Protein AF-A0AAW0A0K2-F1 (afdb_monomer_lite)

Radius of gyration: 21.72 Å; chains: 1; bounding box: 50×68×50 Å

Structure (mmCIF, N/CA/C/O backbone):
data_AF-A0AAW0A0K2-F1
#
_entry.id   AF-A0AAW0A0K2-F1
#
loop_
_atom_site.group_PDB
_atom_site.id
_atom_site.type_symbol
_atom_site.label_atom_id
_atom_site.label_alt_id
_atom_site.label_comp_id
_atom_site.label_asym_id
_atom_site.label_entity_id
_atom_site.label_seq_id
_atom_site.pdbx_PDB_ins_code
_atom_site.Cartn_x
_atom_site.Cartn_y
_atom_site.Cartn_z
_atom_site.occupancy
_atom_site.B_iso_or_equiv
_atom_site.auth_seq_id
_atom_site.auth_comp_id
_atom_site.auth_asym_id
_atom_site.auth_atom_id
_atom_site.pdbx_PDB_model_num
ATOM 1 N N . MET A 1 1 ? 9.843 44.044 2.367 1.00 42.34 1 MET A N 1
ATOM 2 C CA . MET A 1 1 ? 9.721 42.709 1.747 1.00 42.34 1 MET A CA 1
ATOM 3 C C . MET A 1 1 ? 11.093 42.068 1.804 1.00 42.34 1 MET A C 1
ATOM 5 O O . MET A 1 1 ? 11.980 42.534 1.106 1.00 42.34 1 MET A O 1
ATOM 9 N N . SER A 1 2 ? 11.297 41.116 2.714 1.00 39.16 2 SER A N 1
ATOM 10 C CA . SER A 1 2 ? 12.569 40.395 2.827 1.00 39.16 2 SER A CA 1
ATOM 11 C C . SER A 1 2 ? 12.488 39.172 1.917 1.00 39.16 2 SER A C 1
ATOM 13 O O . SER A 1 2 ? 11.608 38.336 2.112 1.00 39.16 2 SER A O 1
ATOM 15 N N . SER A 1 3 ? 13.326 39.104 0.884 1.00 45.75 3 SER A N 1
ATOM 16 C CA . SER A 1 3 ? 13.424 37.936 0.009 1.00 45.75 3 SER A CA 1
ATOM 17 C C . SER A 1 3 ? 14.220 36.846 0.721 1.00 45.75 3 SER A C 1
ATOM 19 O O . SER A 1 3 ? 15.379 37.058 1.074 1.00 45.75 3 SER A O 1
ATOM 21 N N . VAL A 1 4 ? 13.602 35.687 0.936 1.00 39.12 4 VAL A N 1
ATOM 22 C CA . VAL A 1 4 ? 14.298 34.490 1.412 1.00 39.12 4 VAL A CA 1
ATOM 23 C C . VAL A 1 4 ? 15.002 33.862 0.214 1.00 39.12 4 VAL A C 1
ATOM 25 O O . VAL A 1 4 ? 14.355 33.362 -0.703 1.00 39.12 4 VAL A O 1
ATOM 28 N N . THR A 1 5 ? 16.330 33.918 0.207 1.00 46.56 5 THR A N 1
ATOM 29 C CA . THR A 1 5 ? 17.162 33.175 -0.741 1.00 46.56 5 THR A CA 1
ATOM 30 C C . THR A 1 5 ? 17.209 31.723 -0.275 1.00 46.56 5 THR A C 1
ATOM 32 O O . THR A 1 5 ? 17.751 31.437 0.790 1.00 46.56 5 THR A O 1
ATOM 35 N N . ALA A 1 6 ? 16.608 30.807 -1.036 1.00 44.47 6 ALA A N 1
ATOM 36 C CA . ALA A 1 6 ? 16.756 29.380 -0.782 1.00 44.47 6 ALA A CA 1
ATOM 37 C C . ALA A 1 6 ? 18.208 28.984 -1.084 1.00 44.47 6 ALA A C 1
ATOM 39 O O . ALA A 1 6 ? 18.641 29.037 -2.235 1.00 44.47 6 ALA A O 1
ATOM 40 N N . ASN A 1 7 ? 18.970 28.618 -0.053 1.00 47.72 7 ASN A N 1
ATOM 41 C CA . ASN A 1 7 ? 20.265 27.983 -0.253 1.00 47.72 7 ASN A CA 1
ATOM 42 C C . ASN A 1 7 ? 20.013 26.632 -0.926 1.00 47.72 7 ASN A C 1
ATOM 44 O O . ASN A 1 7 ? 19.305 25.787 -0.379 1.00 47.72 7 ASN A O 1
ATOM 48 N N . SER A 1 8 ? 20.572 26.434 -2.119 1.00 52.44 8 SER A N 1
ATOM 49 C CA . SER A 1 8 ? 20.596 25.135 -2.784 1.00 52.44 8 SER A CA 1
ATOM 50 C C . SER A 1 8 ? 21.597 24.230 -2.065 1.00 52.44 8 SER A C 1
ATOM 52 O O . SER A 1 8 ? 22.687 23.956 -2.568 1.00 52.44 8 SER A O 1
ATOM 54 N N . GLU A 1 9 ? 21.265 23.802 -0.853 1.00 54.06 9 GLU A N 1
ATOM 55 C CA . GLU A 1 9 ? 21.936 22.658 -0.260 1.00 54.06 9 GLU A CA 1
ATOM 56 C C . GLU A 1 9 ? 21.484 21.437 -1.059 1.00 54.06 9 GLU A C 1
ATOM 58 O O . GLU A 1 9 ? 20.374 20.931 -0.904 1.00 54.06 9 GLU A O 1
ATOM 63 N N . THR A 1 10 ? 22.330 20.993 -1.987 1.00 55.09 10 THR A N 1
ATOM 64 C CA . THR A 1 10 ? 22.274 19.626 -2.498 1.00 55.09 10 THR A CA 1
ATOM 65 C C . THR A 1 10 ? 22.355 18.719 -1.283 1.00 55.09 10 THR A C 1
ATOM 67 O O . THR A 1 10 ? 23.432 18.578 -0.704 1.00 55.09 10 THR A O 1
ATOM 70 N N . ALA A 1 11 ? 21.215 18.184 -0.846 1.00 57.25 11 ALA A N 1
ATOM 71 C CA . ALA A 1 11 ? 21.157 17.258 0.269 1.00 57.25 11 ALA A CA 1
ATOM 72 C C . ALA A 1 11 ? 22.162 16.134 -0.012 1.00 57.25 11 ALA A C 1
ATOM 74 O O . ALA A 1 11 ? 22.008 15.385 -0.977 1.00 57.25 11 ALA A O 1
ATOM 75 N N . ASN A 1 12 ? 23.237 16.079 0.777 1.00 64.25 12 ASN A N 1
ATOM 76 C CA . ASN A 1 12 ? 24.214 15.000 0.713 1.00 64.25 12 ASN A CA 1
ATOM 77 C C . ASN A 1 12 ? 23.532 13.753 1.266 1.00 64.25 12 ASN A C 1
ATOM 79 O O . ASN A 1 12 ? 23.568 13.483 2.466 1.00 64.25 12 ASN A O 1
ATOM 83 N N . LEU A 1 13 ? 22.847 13.050 0.371 1.00 65.88 13 LEU A N 1
ATOM 84 C CA . LEU A 1 13 ? 22.203 11.782 0.645 1.00 65.88 13 LEU A CA 1
ATOM 85 C C . LEU A 1 13 ? 23.250 10.778 1.136 1.00 65.88 13 LEU A C 1
ATOM 87 O O . LEU A 1 13 ? 24.388 10.755 0.651 1.00 65.88 13 LEU A O 1
ATOM 91 N N . THR A 1 14 ? 22.879 9.971 2.128 1.00 72.12 14 THR A N 1
ATOM 92 C CA . THR A 1 14 ? 23.781 8.933 2.631 1.00 72.12 14 THR A CA 1
ATOM 93 C C . THR A 1 14 ? 23.969 7.911 1.513 1.00 72.12 14 THR A C 1
ATOM 95 O O . THR A 1 14 ? 22.977 7.364 1.026 1.00 72.12 14 THR A O 1
ATOM 98 N N . PRO A 1 15 ? 25.210 7.636 1.075 1.00 77.56 15 PRO A N 1
ATOM 99 C CA . PRO A 1 15 ? 25.430 6.693 -0.007 1.00 77.56 15 PRO A CA 1
ATOM 100 C C . PRO A 1 15 ? 24.882 5.308 0.380 1.00 77.56 15 PRO A C 1
ATOM 102 O O . PRO A 1 15 ? 25.066 4.880 1.525 1.00 77.56 15 PRO A O 1
ATOM 105 N N . PRO A 1 16 ? 24.213 4.596 -0.546 1.00 79.75 16 PRO A N 1
ATOM 106 C CA . PRO A 1 16 ? 23.685 3.262 -0.288 1.00 79.75 16 PRO A CA 1
ATOM 107 C C . PRO A 1 16 ? 24.783 2.313 0.186 1.00 79.75 16 PRO A C 1
ATOM 109 O O . PRO A 1 16 ? 25.864 2.250 -0.402 1.00 79.75 16 PRO A O 1
ATOM 112 N N . ILE A 1 17 ? 24.475 1.511 1.202 1.00 87.12 17 ILE A N 1
ATOM 113 C CA . ILE A 1 17 ? 25.297 0.362 1.575 1.00 87.12 17 ILE A CA 1
ATOM 114 C C . ILE A 1 17 ? 24.855 -0.815 0.709 1.00 87.12 17 ILE A C 1
ATOM 116 O O . ILE A 1 17 ? 23.719 -1.283 0.810 1.00 87.12 17 ILE A O 1
ATOM 120 N N . THR A 1 18 ? 25.755 -1.312 -0.135 1.00 88.44 18 THR A N 1
ATOM 121 C CA . THR A 1 18 ? 25.521 -2.518 -0.935 1.00 88.44 18 THR A CA 1
ATOM 122 C C . THR A 1 18 ? 25.971 -3.752 -0.163 1.00 88.44 18 THR A C 1
ATOM 124 O O . THR A 1 18 ? 27.159 -3.944 0.090 1.00 88.44 18 THR A O 1
ATOM 127 N N . ILE A 1 19 ? 25.023 -4.619 0.178 1.00 91.62 19 ILE A N 1
ATOM 128 C CA . ILE A 1 19 ? 25.265 -5.904 0.831 1.00 91.62 19 ILE A CA 1
ATOM 129 C C . ILE A 1 19 ? 25.189 -7.004 -0.240 1.00 91.62 19 ILE A C 1
ATOM 131 O O . ILE A 1 19 ? 24.117 -7.226 -0.821 1.00 91.62 19 ILE A O 1
ATOM 135 N N . PRO A 1 20 ? 26.299 -7.702 -0.543 1.00 90.62 20 PRO A N 1
ATOM 136 C CA . PRO A 1 20 ? 26.260 -8.854 -1.432 1.00 90.62 20 PRO A CA 1
ATOM 137 C C . PRO A 1 20 ? 25.501 -10.001 -0.758 1.00 90.62 20 PRO A C 1
ATOM 139 O O . PRO A 1 20 ? 25.719 -10.294 0.417 1.00 90.62 20 PRO A O 1
ATOM 142 N N . THR A 1 21 ? 24.620 -10.672 -1.500 1.00 94.31 21 THR A N 1
ATOM 143 C CA . THR A 1 21 ? 23.942 -11.884 -1.016 1.00 94.31 21 THR A CA 1
ATOM 144 C C . THR A 1 21 ? 24.488 -13.124 -1.721 1.00 94.31 21 THR A C 1
ATOM 146 O O . THR A 1 21 ? 25.061 -13.034 -2.808 1.00 94.31 21 THR A O 1
ATOM 149 N N . SER A 1 22 ? 24.264 -14.296 -1.127 1.00 93.56 22 SER A N 1
ATOM 150 C CA . SER A 1 22 ? 24.540 -15.594 -1.761 1.00 93.56 22 SER A CA 1
ATOM 151 C C . SER A 1 22 ? 23.375 -16.096 -2.623 1.00 93.56 22 SER A C 1
ATOM 153 O O . SER A 1 22 ? 23.420 -17.223 -3.112 1.00 93.56 22 SER A O 1
ATOM 155 N N . ILE A 1 23 ? 22.309 -15.303 -2.787 1.00 91.06 23 ILE A N 1
ATOM 156 C CA . ILE A 1 23 ? 21.119 -15.729 -3.526 1.00 91.06 23 ILE A CA 1
ATOM 157 C C . ILE A 1 23 ? 21.389 -15.564 -5.025 1.00 91.06 23 ILE A C 1
ATOM 159 O O . ILE A 1 23 ? 21.618 -14.436 -5.470 1.00 91.06 23 ILE A O 1
ATOM 163 N N . PRO A 1 24 ? 21.360 -16.643 -5.826 1.00 92.69 24 PRO A N 1
ATOM 164 C CA . PRO A 1 24 ? 21.623 -16.557 -7.256 1.00 92.69 24 PRO A CA 1
ATOM 165 C C . PRO A 1 24 ? 20.528 -15.765 -7.977 1.00 92.69 24 PRO A C 1
ATOM 167 O O . PRO A 1 24 ? 19.332 -15.911 -7.709 1.00 92.69 24 PRO A O 1
ATOM 170 N N . PHE A 1 25 ? 20.936 -14.929 -8.928 1.00 92.44 25 PHE A N 1
ATOM 171 C CA . PHE A 1 25 ? 20.018 -14.154 -9.755 1.00 92.44 25 PHE A CA 1
ATOM 172 C C . PHE A 1 25 ? 19.209 -15.082 -10.668 1.00 92.44 25 PHE A C 1
ATOM 174 O O . PHE A 1 25 ? 19.753 -16.012 -11.262 1.00 92.44 25 PHE A O 1
ATOM 181 N N . THR A 1 26 ? 17.911 -14.822 -10.814 1.00 94.00 26 THR A N 1
ATOM 182 C CA . THR A 1 26 ? 17.056 -15.584 -11.731 1.00 94.00 26 THR A CA 1
ATOM 183 C C . THR A 1 26 ? 17.189 -15.046 -13.153 1.00 94.00 26 THR A C 1
ATOM 185 O O . THR A 1 26 ? 16.870 -13.889 -13.411 1.00 94.00 26 THR A O 1
ATOM 188 N N . LEU A 1 27 ? 17.602 -15.899 -14.084 1.00 90.88 27 LEU A N 1
ATOM 189 C CA . LEU A 1 27 ? 17.630 -15.612 -15.513 1.00 90.88 27 LEU A CA 1
ATOM 190 C C . LEU A 1 27 ? 16.360 -16.152 -16.173 1.00 90.88 27 LEU A C 1
ATOM 192 O O . LEU A 1 27 ? 15.951 -17.288 -15.923 1.00 90.88 27 LEU A O 1
ATOM 196 N N . TRP A 1 28 ? 15.776 -15.336 -17.043 1.00 88.25 28 TRP A N 1
ATOM 197 C CA . TRP A 1 28 ? 14.687 -15.731 -17.926 1.00 88.25 28 TRP A CA 1
ATOM 198 C C . TRP A 1 28 ? 15.226 -15.806 -19.345 1.00 88.25 28 TRP A C 1
ATOM 200 O O . TRP A 1 28 ? 15.800 -14.834 -19.840 1.00 88.25 28 TRP A O 1
ATOM 210 N N . THR A 1 29 ? 15.071 -16.957 -19.987 1.00 85.50 29 THR A N 1
ATOM 211 C CA . THR A 1 29 ? 15.466 -17.153 -21.380 1.00 85.50 29 THR A CA 1
ATOM 212 C C . THR A 1 29 ? 14.240 -17.485 -22.220 1.00 85.50 29 THR A C 1
ATOM 214 O O . THR A 1 29 ? 13.474 -18.396 -21.904 1.00 85.50 29 THR A O 1
ATOM 217 N N . THR A 1 30 ? 14.074 -16.735 -23.309 1.00 83.31 30 THR A N 1
ATOM 218 C CA . THR A 1 30 ? 13.073 -16.996 -24.348 1.00 83.31 30 THR A CA 1
ATOM 219 C C . THR A 1 30 ? 13.827 -17.241 -25.645 1.00 83.31 30 THR A C 1
ATOM 221 O O . THR A 1 30 ? 14.198 -16.306 -26.348 1.00 83.31 30 THR A O 1
ATOM 224 N N . THR A 1 31 ? 14.139 -18.503 -25.923 1.00 79.56 31 THR A N 1
ATOM 225 C CA . THR A 1 31 ? 14.809 -18.917 -27.167 1.00 79.56 31 THR A CA 1
ATOM 226 C C . THR A 1 31 ? 13.831 -19.091 -28.328 1.00 79.56 31 THR A C 1
ATOM 228 O O . THR A 1 31 ? 14.245 -19.029 -29.479 1.00 79.56 31 THR A O 1
ATOM 231 N N . ASP A 1 32 ? 12.542 -19.271 -28.028 1.00 85.81 32 ASP A N 1
ATOM 232 C CA . ASP A 1 32 ? 11.451 -19.395 -28.992 1.00 85.81 32 ASP A CA 1
ATOM 233 C C . ASP A 1 32 ? 10.260 -18.546 -28.504 1.00 85.81 32 ASP A C 1
ATOM 235 O O . ASP A 1 32 ? 9.764 -18.792 -27.403 1.00 85.81 32 ASP A O 1
ATOM 239 N N . PRO A 1 33 ? 9.797 -17.543 -29.274 1.00 81.50 33 PRO A N 1
ATOM 240 C CA . PRO A 1 33 ? 8.675 -16.687 -28.889 1.00 81.50 33 PRO A CA 1
ATOM 241 C C . PRO A 1 33 ? 7.321 -17.418 -28.831 1.00 81.50 33 PRO A C 1
ATOM 243 O O . PRO A 1 33 ? 6.359 -16.851 -28.319 1.00 81.50 33 PRO A O 1
ATOM 246 N N . SER A 1 34 ? 7.226 -18.650 -29.341 1.00 87.38 34 SER A N 1
ATOM 247 C CA . SER A 1 34 ? 6.026 -19.493 -29.251 1.00 87.38 34 SER A CA 1
ATOM 248 C C . SER A 1 34 ? 5.950 -20.328 -27.964 1.00 87.38 34 SER A C 1
ATOM 250 O O . SER A 1 34 ? 4.917 -20.943 -27.698 1.00 87.38 34 SER A O 1
ATOM 252 N N . GLN A 1 35 ? 7.014 -20.342 -27.153 1.00 86.50 35 GLN A N 1
ATOM 253 C CA . GLN A 1 35 ? 7.093 -21.096 -25.901 1.00 86.50 35 GLN A CA 1
ATOM 254 C C . GLN A 1 35 ? 7.131 -20.161 -24.683 1.00 86.50 35 GLN A C 1
ATOM 256 O O . GLN A 1 35 ? 7.661 -19.048 -24.762 1.00 86.50 35 GLN A O 1
ATOM 261 N N . PRO A 1 36 ? 6.600 -20.597 -23.526 1.00 84.62 36 PRO A N 1
ATOM 262 C CA . PRO A 1 36 ? 6.724 -19.836 -22.293 1.00 84.62 36 PRO A CA 1
ATOM 263 C C . PRO A 1 36 ? 8.203 -19.702 -21.878 1.00 84.62 36 PRO A C 1
ATOM 265 O O . PRO A 1 36 ? 8.998 -20.624 -22.086 1.00 84.62 36 PRO A O 1
ATOM 268 N N . PRO A 1 37 ? 8.595 -18.566 -21.276 1.00 89.12 37 PRO A N 1
ATOM 269 C CA . PRO A 1 37 ? 9.977 -18.322 -20.883 1.00 89.12 37 PRO A CA 1
ATOM 270 C C . PRO A 1 37 ? 10.440 -19.342 -19.838 1.00 89.12 37 PRO A C 1
ATOM 272 O O . PRO A 1 37 ? 9.724 -19.654 -18.884 1.00 89.12 37 PRO A O 1
ATOM 275 N N . THR A 1 38 ? 11.667 -19.841 -19.993 1.00 90.56 38 THR A N 1
ATOM 276 C CA . THR A 1 38 ? 12.253 -20.800 -19.049 1.00 90.56 38 THR A CA 1
ATOM 277 C C . THR A 1 38 ? 13.049 -20.066 -17.975 1.00 90.56 38 THR A C 1
ATOM 279 O O . THR A 1 38 ? 13.811 -19.139 -18.262 1.00 90.56 38 THR A O 1
ATOM 282 N N . ARG A 1 39 ? 12.877 -20.490 -16.719 1.00 93.00 39 ARG A N 1
ATOM 283 C CA . ARG A 1 39 ? 13.571 -19.927 -15.558 1.00 93.00 39 ARG A CA 1
ATOM 284 C C . ARG A 1 39 ? 14.823 -20.743 -15.242 1.00 93.00 39 ARG A C 1
ATOM 286 O O . ARG A 1 39 ? 14.745 -21.958 -15.095 1.00 93.00 39 ARG A O 1
ATOM 293 N N . SER A 1 40 ? 15.960 -20.077 -15.066 1.00 94.25 40 SER A N 1
ATOM 294 C CA . SER A 1 40 ? 17.201 -20.703 -14.592 1.00 94.25 40 SER A CA 1
ATOM 295 C C . SER A 1 40 ? 17.896 -19.832 -13.545 1.00 94.25 40 SER A C 1
ATOM 297 O O . SER A 1 40 ? 17.670 -18.624 -13.477 1.00 94.25 40 SER A O 1
ATOM 299 N N . LEU A 1 41 ? 18.713 -20.439 -12.683 1.00 94.31 41 LEU A N 1
ATOM 300 C CA . LEU A 1 41 ? 19.517 -19.706 -11.705 1.00 94.31 41 LEU A CA 1
ATOM 301 C C . LEU A 1 41 ? 20.891 -19.394 -12.298 1.00 94.31 41 LEU A C 1
ATOM 303 O O . LEU A 1 41 ? 21.544 -20.265 -12.870 1.00 94.31 41 LEU A O 1
ATOM 307 N N . SER A 1 42 ? 21.335 -18.151 -12.146 1.00 92.50 42 SER A N 1
ATOM 308 C CA . SER A 1 42 ? 22.677 -17.740 -12.537 1.00 92.50 42 SER A CA 1
ATOM 309 C C . SER A 1 42 ? 23.717 -18.373 -11.618 1.00 92.50 42 SER A C 1
ATOM 311 O O . SER A 1 42 ? 23.592 -18.316 -10.397 1.00 92.50 42 SER A O 1
ATOM 313 N N . THR A 1 43 ? 24.782 -18.920 -12.199 1.00 93.44 43 THR A N 1
ATOM 314 C CA . THR A 1 43 ? 25.943 -19.441 -11.460 1.00 93.44 43 THR A CA 1
ATOM 315 C C . THR A 1 43 ? 26.999 -18.370 -11.185 1.00 93.44 43 THR A C 1
ATOM 317 O O . THR A 1 43 ? 27.908 -18.594 -10.392 1.00 93.44 43 THR A O 1
ATOM 320 N N . THR A 1 44 ? 26.891 -17.206 -11.831 1.00 93.38 44 THR A N 1
ATOM 321 C CA . THR A 1 44 ? 27.899 -16.132 -11.784 1.00 93.38 44 THR A CA 1
ATOM 322 C C . THR A 1 44 ? 27.368 -14.815 -11.229 1.00 93.38 44 THR A C 1
ATOM 324 O O . THR A 1 44 ? 28.150 -13.906 -10.966 1.00 93.38 44 THR A O 1
ATOM 327 N N . LYS A 1 45 ? 26.047 -14.681 -11.059 1.00 92.06 45 LYS A N 1
ATOM 328 C CA . LYS A 1 45 ? 25.403 -13.456 -10.566 1.00 92.06 45 LYS A CA 1
ATOM 329 C C . LYS A 1 45 ? 24.569 -13.766 -9.339 1.00 92.06 45 LYS A C 1
ATOM 331 O O . LYS A 1 45 ? 23.747 -14.680 -9.377 1.00 92.06 45 LYS A O 1
ATOM 336 N N . THR A 1 46 ? 24.720 -12.953 -8.306 1.00 94.19 46 THR A N 1
ATOM 337 C CA . THR A 1 46 ? 23.862 -12.974 -7.125 1.00 94.19 46 THR A CA 1
ATOM 338 C C . THR A 1 46 ? 23.072 -11.677 -7.009 1.00 94.19 46 THR A C 1
ATOM 340 O O . THR A 1 46 ? 23.372 -10.679 -7.668 1.00 94.19 46 THR A O 1
ATOM 343 N N . ILE A 1 47 ? 22.012 -11.709 -6.209 1.00 89.88 47 ILE A N 1
ATOM 344 C CA . ILE A 1 47 ? 21.229 -10.525 -5.866 1.00 89.88 47 ILE A CA 1
ATOM 345 C C . ILE A 1 47 ? 22.060 -9.661 -4.907 1.00 89.88 47 ILE A C 1
ATOM 347 O O . ILE A 1 47 ? 22.691 -10.178 -3.983 1.00 89.88 47 ILE A O 1
ATOM 351 N N . THR A 1 48 ? 22.053 -8.347 -5.099 1.00 90.50 48 THR A N 1
ATOM 352 C CA . THR A 1 48 ? 22.593 -7.384 -4.133 1.00 90.50 48 THR A CA 1
ATOM 353 C C . THR A 1 48 ? 21.444 -6.686 -3.418 1.00 90.50 48 THR A C 1
ATOM 355 O O . THR A 1 48 ? 20.435 -6.343 -4.034 1.00 90.50 48 THR A O 1
ATOM 358 N N . ALA A 1 49 ? 21.583 -6.486 -2.110 1.00 81.19 49 ALA A N 1
ATOM 359 C CA . ALA A 1 49 ? 20.663 -5.662 -1.338 1.00 81.19 49 ALA A CA 1
ATOM 360 C C . ALA A 1 49 ? 21.305 -4.288 -1.138 1.00 81.19 49 ALA A C 1
ATOM 362 O O . ALA A 1 49 ? 22.379 -4.193 -0.552 1.00 81.19 49 ALA A O 1
ATOM 363 N N . ASN A 1 50 ? 20.667 -3.229 -1.630 1.00 77.81 50 ASN A N 1
ATOM 364 C CA . ASN A 1 50 ? 21.090 -1.862 -1.340 1.00 77.81 50 ASN A CA 1
ATOM 365 C C . ASN A 1 50 ? 20.225 -1.325 -0.204 1.00 77.81 50 ASN A C 1
ATOM 367 O O . ASN A 1 50 ? 19.001 -1.307 -0.322 1.00 77.81 50 ASN A O 1
ATOM 371 N N . VAL A 1 51 ? 20.861 -0.907 0.887 1.00 73.12 51 VAL A N 1
ATOM 372 C CA . VAL A 1 51 ? 20.191 -0.326 2.051 1.00 73.12 51 VAL A CA 1
ATOM 373 C C . VAL A 1 51 ? 20.666 1.112 2.206 1.00 73.12 51 VAL A C 1
ATOM 375 O O . VAL A 1 51 ? 21.857 1.360 2.388 1.00 73.12 51 VAL A O 1
ATOM 378 N N . CYS A 1 52 ? 19.734 2.058 2.159 1.00 68.69 52 CYS A N 1
ATOM 379 C CA . CYS A 1 52 ? 19.963 3.431 2.596 1.00 68.69 52 CYS A CA 1
ATOM 380 C C . CYS A 1 52 ? 19.195 3.635 3.899 1.00 68.69 52 CYS A C 1
ATOM 382 O O . CYS A 1 52 ? 17.999 3.352 3.956 1.00 68.69 52 CYS A O 1
ATOM 384 N N . SER A 1 53 ? 19.860 4.133 4.939 1.00 53.69 53 SER A N 1
ATOM 385 C CA . SER A 1 53 ? 19.178 4.622 6.138 1.00 53.69 53 SER A CA 1
ATOM 386 C C . SER A 1 53 ? 18.957 6.119 5.983 1.00 53.69 53 SER A C 1
ATOM 388 O O . SER A 1 53 ? 19.640 6.922 6.611 1.00 53.69 53 SER A O 1
ATOM 390 N N . GLU A 1 54 ? 18.027 6.504 5.118 1.00 61.84 54 GLU A N 1
ATOM 391 C CA . GLU A 1 54 ? 17.565 7.886 5.074 1.00 61.84 54 GLU A CA 1
ATOM 392 C C . GLU A 1 54 ? 16.267 8.002 5.847 1.00 61.84 54 GLU A C 1
ATOM 394 O O . GLU A 1 54 ? 15.202 7.578 5.406 1.00 61.84 54 GLU A O 1
ATOM 399 N N . PHE A 1 55 ? 16.370 8.596 7.031 1.00 49.75 55 PHE A N 1
ATOM 400 C CA . PHE A 1 55 ? 15.214 9.143 7.710 1.00 49.75 55 PHE A CA 1
ATOM 401 C C . PHE A 1 55 ? 14.930 10.494 7.052 1.00 49.75 55 PHE A C 1
ATOM 403 O O . PHE A 1 55 ? 15.438 11.529 7.482 1.00 49.75 55 PHE A O 1
ATOM 410 N N . THR A 1 56 ? 14.171 10.504 5.956 1.00 46.47 56 THR A N 1
ATOM 411 C CA . THR A 1 56 ? 13.579 11.761 5.499 1.00 46.47 56 THR A CA 1
ATOM 412 C C . THR A 1 56 ? 12.676 12.227 6.634 1.00 46.47 56 THR A C 1
ATOM 414 O O . THR A 1 56 ? 11.699 11.553 6.958 1.00 46.47 56 THR A O 1
ATOM 417 N N . GLN A 1 57 ? 13.015 13.346 7.282 1.00 43.03 57 GLN A N 1
ATOM 418 C CA . GLN A 1 57 ? 12.118 13.989 8.236 1.00 43.03 57 GLN A CA 1
ATOM 419 C C . GLN A 1 57 ? 10.953 14.570 7.437 1.00 43.03 57 GLN A C 1
ATOM 421 O O . GLN A 1 57 ? 10.926 15.743 7.071 1.00 43.03 57 GLN A O 1
ATOM 426 N N . TYR A 1 58 ? 10.018 13.697 7.088 1.00 44.38 58 TYR A N 1
ATOM 427 C CA . TYR A 1 58 ? 8.842 14.059 6.340 1.00 44.38 58 TYR A CA 1
ATOM 428 C C . TYR A 1 58 ? 7.824 14.597 7.338 1.00 44.38 58 TYR A C 1
ATOM 430 O O . TYR A 1 58 ? 7.148 13.833 8.026 1.00 44.38 58 TYR A O 1
ATOM 438 N N . ILE A 1 59 ? 7.742 15.923 7.463 1.00 47.06 59 ILE A N 1
ATOM 439 C CA . ILE A 1 59 ? 6.694 16.584 8.248 1.00 47.06 59 ILE A CA 1
ATOM 440 C C . ILE A 1 59 ? 5.401 16.536 7.419 1.00 47.06 59 ILE A C 1
ATOM 442 O O . ILE A 1 59 ? 4.925 17.539 6.896 1.00 47.06 59 ILE A O 1
ATOM 446 N N . ALA A 1 60 ? 4.851 15.335 7.248 1.00 51.34 60 ALA A N 1
ATOM 447 C CA . ALA A 1 60 ? 3.434 15.167 6.971 1.00 51.34 60 ALA A CA 1
ATOM 448 C C . ALA A 1 60 ? 2.692 15.117 8.314 1.00 51.34 60 ALA A C 1
ATOM 450 O O . ALA A 1 60 ? 3.268 14.684 9.317 1.00 51.34 60 ALA A O 1
ATOM 451 N N . PRO A 1 61 ? 1.405 15.489 8.356 1.00 48.91 61 PRO A N 1
ATOM 452 C CA . PRO A 1 61 ? 0.502 15.031 9.401 1.00 48.91 61 PRO A CA 1
ATOM 453 C C . PRO A 1 61 ? 0.408 13.501 9.291 1.00 48.91 61 PRO A C 1
ATOM 455 O O . PRO A 1 61 ? -0.428 12.961 8.573 1.00 48.91 61 PRO A O 1
ATOM 458 N N . ALA A 1 62 ? 1.351 12.797 9.910 1.00 49.34 62 ALA A N 1
ATOM 459 C CA . ALA A 1 62 ? 1.387 11.349 9.920 1.00 49.34 62 ALA A CA 1
ATOM 460 C C . ALA A 1 62 ? 0.645 10.874 11.165 1.00 49.34 62 ALA A C 1
ATOM 462 O O . ALA A 1 62 ? 1.086 11.104 12.292 1.00 49.34 62 ALA A O 1
ATOM 463 N N . THR A 1 63 ? -0.477 10.188 10.971 1.00 55.00 63 THR A N 1
ATOM 464 C CA . THR A 1 63 ? -0.908 9.204 11.961 1.00 55.00 63 THR A CA 1
ATOM 465 C C . THR A 1 63 ? 0.213 8.165 12.076 1.00 55.00 63 THR A C 1
ATOM 467 O O . THR A 1 63 ? 0.786 7.794 11.045 1.00 55.00 63 THR A O 1
ATOM 470 N N . PRO A 1 64 ? 0.592 7.718 13.287 1.00 62.06 64 PRO A N 1
ATOM 471 C CA . PRO A 1 64 ? 1.642 6.721 13.437 1.00 62.06 64 PRO A CA 1
ATOM 472 C C . PRO A 1 64 ? 1.295 5.496 12.590 1.00 62.06 64 PRO A C 1
ATOM 474 O O . PRO A 1 64 ? 0.259 4.863 12.797 1.00 62.06 64 PRO A O 1
ATOM 477 N N . VAL A 1 65 ? 2.134 5.185 11.602 1.00 65.06 65 VAL A N 1
ATOM 478 C CA . VAL A 1 65 ? 2.011 3.931 10.860 1.00 65.06 65 VAL A CA 1
ATOM 479 C C . VAL A 1 65 ? 2.339 2.797 11.821 1.00 65.06 65 VAL A C 1
ATOM 481 O O . VAL A 1 65 ? 3.358 2.829 12.514 1.00 65.06 65 VAL A O 1
ATOM 484 N N . SER A 1 66 ? 1.457 1.809 11.909 1.00 69.75 66 SER A N 1
ATOM 485 C CA . SER A 1 66 ? 1.716 0.634 12.732 1.00 69.75 66 SER A CA 1
ATOM 486 C C . SER A 1 66 ? 2.838 -0.182 12.093 1.00 69.75 66 SER A C 1
ATOM 488 O O . SER A 1 66 ? 2.727 -0.599 10.939 1.00 69.75 66 SER A O 1
ATOM 490 N N . ALA A 1 67 ? 3.917 -0.440 12.836 1.00 70.31 67 ALA A N 1
ATOM 491 C CA . ALA A 1 67 ? 5.032 -1.267 12.361 1.00 70.31 67 ALA A CA 1
ATOM 492 C C . ALA A 1 67 ? 4.619 -2.733 12.120 1.00 70.31 67 ALA A C 1
ATOM 494 O O . ALA A 1 67 ? 5.348 -3.500 11.496 1.00 70.31 67 ALA A O 1
ATOM 495 N N . GLN A 1 68 ? 3.457 -3.125 12.639 1.00 76.88 68 GLN A N 1
ATOM 496 C CA . GLN A 1 68 ? 2.879 -4.457 12.524 1.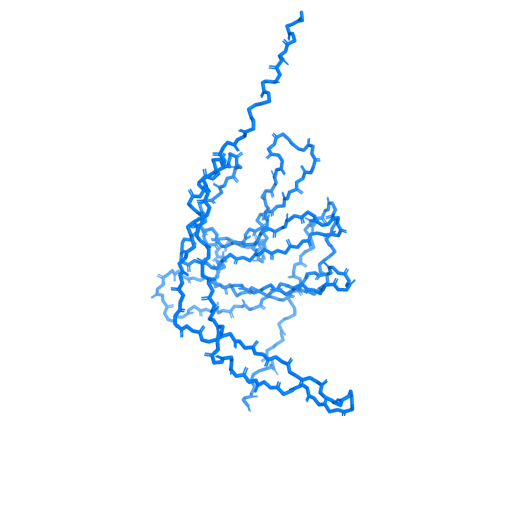00 76.88 68 GLN A CA 1
ATOM 497 C C . GLN A 1 68 ? 2.013 -4.609 11.269 1.00 76.88 68 GLN A C 1
ATOM 499 O O . GLN A 1 68 ? 1.603 -5.724 10.944 1.00 76.88 68 GLN A O 1
ATOM 504 N N . HIS A 1 69 ? 1.725 -3.514 10.563 1.00 79.00 69 HIS A N 1
ATOM 505 C CA . HIS A 1 69 ? 0.865 -3.527 9.389 1.00 79.00 69 HIS A CA 1
ATOM 506 C C . HIS A 1 69 ? 1.640 -3.242 8.105 1.00 79.00 69 HIS A C 1
ATOM 508 O O . HIS A 1 69 ? 2.704 -2.626 8.083 1.00 79.00 69 HIS A O 1
ATOM 514 N N . LYS A 1 70 ? 1.088 -3.749 7.003 1.00 85.06 70 LYS A N 1
ATOM 515 C CA . LYS A 1 70 ? 1.642 -3.593 5.660 1.00 85.06 70 LYS A CA 1
ATOM 516 C C . LYS A 1 70 ? 1.629 -2.119 5.240 1.00 85.06 70 LYS A C 1
ATOM 518 O O . LYS A 1 70 ? 0.714 -1.373 5.576 1.00 85.06 70 LYS A O 1
ATOM 523 N N . LEU A 1 71 ? 2.615 -1.738 4.434 1.00 90.88 71 LEU A N 1
ATOM 524 C CA . LEU A 1 71 ? 2.592 -0.524 3.623 1.00 90.88 71 LEU A CA 1
ATOM 525 C C . LEU A 1 71 ? 2.503 -0.938 2.155 1.00 90.88 71 LEU A C 1
ATOM 527 O O . LEU A 1 71 ? 3.198 -1.866 1.734 1.00 90.88 71 LEU A O 1
ATOM 531 N N . ALA A 1 72 ? 1.661 -0.264 1.376 1.00 91.44 72 ALA A N 1
ATOM 532 C CA . ALA A 1 72 ? 1.626 -0.434 -0.073 1.00 91.44 72 ALA A CA 1
ATOM 533 C C . ALA A 1 72 ? 1.761 0.922 -0.754 1.00 91.44 72 ALA A C 1
ATOM 535 O O . ALA A 1 72 ? 1.155 1.900 -0.321 1.00 91.44 72 ALA A O 1
ATOM 536 N N . ILE A 1 73 ? 2.551 0.968 -1.823 1.00 92.38 73 ILE A N 1
ATOM 537 C CA . ILE A 1 73 ? 2.779 2.177 -2.609 1.00 92.38 73 ILE A CA 1
ATOM 538 C C . ILE A 1 73 ? 2.322 1.894 -4.035 1.00 92.38 73 ILE A C 1
ATOM 540 O O . ILE A 1 73 ? 2.725 0.897 -4.633 1.00 92.38 73 ILE A O 1
ATOM 544 N N . VAL A 1 74 ? 1.489 2.781 -4.566 1.00 92.25 74 VAL A N 1
ATOM 545 C CA . VAL A 1 74 ? 1.055 2.811 -5.967 1.00 92.25 74 VAL A CA 1
ATOM 546 C C . VAL A 1 74 ? 1.206 4.232 -6.501 1.00 92.25 74 VAL A C 1
ATOM 548 O O . VAL A 1 74 ? 1.678 5.122 -5.792 1.00 92.25 74 VAL A O 1
ATOM 551 N N . GLN A 1 75 ? 0.834 4.458 -7.755 1.00 90.69 75 GLN A N 1
ATOM 552 C CA . GLN A 1 75 ? 0.876 5.784 -8.372 1.00 90.69 75 GLN A CA 1
ATOM 553 C C . GLN A 1 75 ? -0.518 6.266 -8.767 1.00 90.69 75 GLN A C 1
ATOM 555 O O . GLN A 1 75 ? -1.378 5.457 -9.110 1.00 90.69 75 GLN A O 1
ATOM 560 N N . ASP A 1 76 ? -0.738 7.576 -8.751 1.00 86.00 76 ASP A N 1
ATOM 561 C CA . ASP A 1 76 ? -1.929 8.182 -9.327 1.00 86.00 76 ASP A CA 1
ATOM 562 C C . ASP A 1 76 ? -1.854 8.245 -10.870 1.00 86.00 76 ASP A C 1
ATOM 564 O O . ASP A 1 76 ? -0.855 7.846 -11.481 1.00 86.00 76 ASP A O 1
ATOM 568 N N . GLY A 1 77 ? -2.900 8.760 -11.527 1.00 81.12 77 GLY A N 1
ATOM 569 C CA . GLY A 1 77 ? -2.904 8.938 -12.984 1.00 81.12 77 GLY A CA 1
ATOM 570 C C . GLY A 1 77 ? -1.851 9.932 -13.503 1.00 81.12 77 GLY A C 1
ATOM 571 O O . GLY A 1 77 ? -1.484 9.878 -14.676 1.00 81.12 77 GLY A O 1
ATOM 572 N N . GLY A 1 78 ? -1.338 10.813 -12.640 1.00 84.19 78 GLY A N 1
ATOM 573 C CA . GLY A 1 78 ? -0.244 11.747 -12.916 1.00 84.19 78 GLY A CA 1
ATOM 574 C C . GLY A 1 78 ? 1.151 11.197 -12.592 1.00 84.19 78 GLY A C 1
ATOM 575 O O . GLY A 1 78 ? 2.135 11.908 -12.784 1.00 84.19 78 GLY A O 1
ATOM 576 N N . GLY A 1 79 ? 1.259 9.953 -12.113 1.00 84.81 79 GLY A N 1
ATOM 577 C CA . GLY A 1 79 ? 2.516 9.346 -11.675 1.00 84.81 79 GLY A CA 1
ATOM 578 C C . GLY A 1 79 ? 2.968 9.755 -10.268 1.00 84.81 79 GLY A C 1
ATOM 579 O O . GLY A 1 79 ? 4.053 9.349 -9.845 1.00 84.81 79 GLY A O 1
ATOM 580 N N . ASN A 1 80 ? 2.166 10.525 -9.528 1.00 87.19 80 ASN A N 1
ATOM 581 C CA . ASN A 1 80 ? 2.460 10.874 -8.143 1.00 87.19 80 ASN A CA 1
ATOM 582 C C . ASN A 1 80 ? 2.251 9.661 -7.228 1.00 87.19 80 ASN A C 1
ATOM 584 O O . ASN A 1 80 ? 1.332 8.875 -7.451 1.00 87.19 80 ASN A O 1
ATOM 588 N N . PRO A 1 81 ? 3.062 9.494 -6.177 1.00 88.56 81 PRO A N 1
ATOM 589 C CA . PRO A 1 81 ? 2.902 8.383 -5.250 1.00 88.56 81 PRO A CA 1
ATOM 590 C C . PRO A 1 81 ? 1.615 8.493 -4.415 1.00 88.56 81 PRO A C 1
ATOM 592 O O . PRO A 1 81 ? 1.255 9.561 -3.915 1.00 88.56 81 PRO A O 1
ATOM 595 N N . ILE A 1 82 ? 0.979 7.342 -4.208 1.00 90.50 82 ILE A N 1
ATOM 596 C CA . ILE A 1 82 ? -0.089 7.109 -3.235 1.00 90.50 82 ILE A CA 1
ATOM 597 C C . ILE A 1 82 ? 0.371 5.993 -2.301 1.00 90.50 82 ILE A C 1
ATOM 599 O O . ILE A 1 82 ? 0.804 4.933 -2.755 1.00 90.50 82 ILE A O 1
ATOM 603 N N . VAL A 1 83 ? 0.248 6.218 -0.999 1.00 92.06 83 VAL A N 1
ATOM 604 C CA . VAL A 1 83 ? 0.595 5.251 0.042 1.00 92.06 83 VAL A CA 1
ATOM 605 C C . VAL A 1 83 ? -0.672 4.803 0.759 1.00 92.06 83 VAL A C 1
ATOM 607 O O . VAL A 1 83 ? -1.493 5.624 1.160 1.00 92.06 83 VAL A O 1
ATOM 610 N N . PHE A 1 84 ? -0.811 3.496 0.948 1.00 91.94 84 PHE A N 1
ATOM 611 C CA . PHE A 1 84 ? -1.834 2.892 1.792 1.00 91.94 84 PHE A CA 1
ATOM 612 C C . PHE A 1 84 ? -1.189 2.290 3.035 1.00 91.94 84 PHE A C 1
ATOM 614 O O . PHE A 1 84 ? -0.150 1.624 2.943 1.00 91.94 84 PHE A O 1
ATOM 621 N N . SER A 1 85 ? -1.804 2.517 4.192 1.00 93.19 85 SER A N 1
ATOM 622 C CA . SER A 1 85 ? -1.315 2.023 5.479 1.00 93.19 85 SER A CA 1
ATOM 623 C C . SER A 1 85 ? -2.453 1.831 6.475 1.00 93.19 85 SER A C 1
ATOM 625 O O . SER A 1 85 ? -3.474 2.508 6.392 1.00 93.19 85 SER A O 1
ATOM 627 N N . ILE A 1 86 ? -2.266 0.925 7.438 1.00 92.44 86 ILE A N 1
ATOM 628 C CA . ILE A 1 86 ? -3.115 0.870 8.633 1.00 92.44 86 ILE A CA 1
ATOM 629 C C . ILE A 1 86 ? -2.392 1.614 9.762 1.00 92.44 86 ILE A C 1
ATOM 631 O O . ILE A 1 86 ? -1.229 1.322 10.069 1.00 92.44 86 ILE A O 1
ATOM 635 N N . GLY A 1 87 ? -3.065 2.606 10.339 1.00 89.44 87 GLY A N 1
ATOM 636 C CA . GLY A 1 87 ? -2.564 3.395 11.460 1.00 89.44 87 GLY A CA 1
ATOM 637 C C . GLY A 1 87 ? -2.548 2.614 12.773 1.00 89.44 87 GLY A C 1
ATOM 638 O O . GLY A 1 87 ? -3.116 1.532 12.889 1.00 89.44 87 GLY A O 1
ATOM 639 N N . SER A 1 88 ? -1.906 3.177 13.797 1.00 87.81 88 SER A N 1
ATOM 640 C CA . SER A 1 88 ? -1.932 2.636 15.167 1.00 87.81 88 SER A CA 1
ATOM 641 C C . SER A 1 88 ? -3.315 2.676 15.832 1.00 87.81 88 SER A C 1
ATOM 643 O O . SER A 1 88 ? -3.485 2.161 16.932 1.00 87.81 88 SER A O 1
ATOM 645 N N . ASP A 1 89 ? -4.273 3.353 15.210 1.00 87.62 89 ASP A N 1
ATOM 646 C CA . ASP A 1 89 ? -5.681 3.435 15.594 1.00 87.62 89 ASP A CA 1
ATOM 647 C C . ASP A 1 89 ? -6.565 2.440 14.821 1.00 87.62 89 ASP A C 1
ATOM 649 O O . ASP A 1 89 ? -7.792 2.553 14.833 1.00 87.62 89 ASP A O 1
ATOM 653 N N . ASP A 1 90 ? -5.935 1.474 14.147 1.00 89.25 90 ASP A N 1
ATOM 654 C CA . ASP A 1 90 ? -6.569 0.450 13.321 1.00 89.25 90 ASP A CA 1
ATOM 655 C C . ASP A 1 90 ? -7.428 1.033 12.179 1.00 89.25 90 ASP A C 1
ATOM 657 O O . ASP A 1 90 ? -8.411 0.424 11.748 1.00 89.25 90 ASP A O 1
ATOM 661 N N . ARG A 1 91 ? -7.085 2.223 11.671 1.00 89.44 91 ARG A N 1
ATOM 662 C CA . ARG A 1 91 ? -7.744 2.849 10.512 1.00 89.44 91 ARG A CA 1
ATOM 663 C C . ARG A 1 91 ? -6.920 2.681 9.245 1.00 89.44 91 ARG A C 1
ATOM 665 O O . ARG A 1 91 ? -5.696 2.777 9.280 1.00 89.44 91 ARG A O 1
ATOM 672 N N . LEU A 1 92 ? -7.586 2.434 8.116 1.00 90.56 9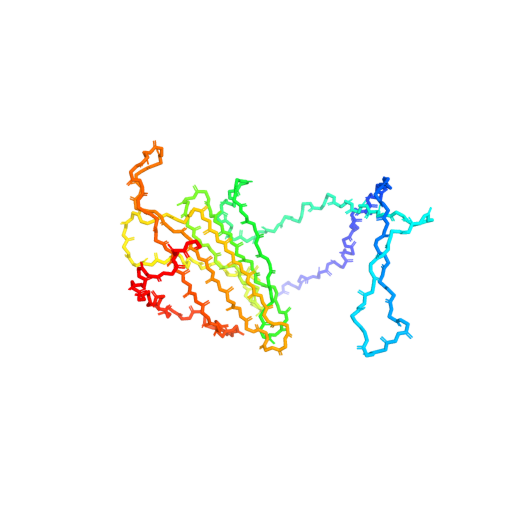2 LEU A N 1
ATOM 673 C CA . LEU A 1 92 ? -6.947 2.398 6.803 1.00 90.56 92 LEU A CA 1
ATOM 674 C C . LEU A 1 92 ? -6.837 3.821 6.248 1.00 90.56 92 LEU A C 1
ATOM 676 O O . LEU A 1 92 ? -7.845 4.470 5.980 1.00 90.56 92 LEU A O 1
ATOM 680 N N . TYR A 1 93 ? -5.614 4.270 6.003 1.00 90.50 93 TYR A N 1
ATOM 681 C CA . TYR A 1 93 ? -5.321 5.575 5.432 1.00 90.50 93 TYR A CA 1
ATOM 682 C C . TYR A 1 93 ? -4.881 5.475 3.975 1.00 90.50 93 TYR A C 1
ATOM 684 O O . TYR A 1 93 ? -4.140 4.570 3.584 1.00 90.50 93 TYR A O 1
ATOM 692 N N . CYS A 1 94 ? -5.306 6.460 3.188 1.00 90.69 94 CYS A N 1
ATOM 693 C CA . CYS A 1 94 ? -4.779 6.769 1.869 1.00 90.69 94 CYS A CA 1
ATOM 694 C C . CYS A 1 94 ? -4.035 8.104 1.946 1.00 90.69 94 CYS A C 1
ATOM 696 O O . CYS A 1 94 ? -4.630 9.143 2.234 1.00 90.69 94 CYS A O 1
ATOM 698 N N . ILE A 1 95 ? -2.730 8.068 1.702 1.00 90.56 95 ILE A N 1
ATOM 699 C CA . ILE A 1 95 ? -1.831 9.214 1.800 1.00 90.56 95 ILE A CA 1
ATOM 700 C C . ILE A 1 95 ? -1.369 9.561 0.387 1.00 90.56 95 ILE A C 1
ATOM 702 O O . ILE A 1 95 ? -0.722 8.757 -0.281 1.00 90.56 95 ILE A O 1
ATOM 706 N N . GLN A 1 96 ? -1.723 10.750 -0.083 1.00 88.56 96 GLN A N 1
ATOM 707 C CA . GLN A 1 96 ? -1.534 11.179 -1.468 1.00 88.56 96 GLN A CA 1
ATOM 708 C C . GLN A 1 96 ? -0.610 12.381 -1.529 1.00 88.56 96 GLN A C 1
ATOM 710 O O . GLN A 1 96 ? -0.743 13.308 -0.726 1.00 88.56 96 GLN A O 1
ATOM 715 N N . HIS A 1 97 ? 0.301 12.381 -2.498 1.00 84.56 97 HIS A N 1
ATOM 716 C CA . HIS A 1 97 ? 1.068 13.572 -2.826 1.00 84.56 97 HIS A CA 1
ATOM 717 C C . HIS A 1 97 ? 0.170 14.563 -3.578 1.00 84.56 97 HIS A C 1
ATOM 719 O O . HIS A 1 97 ? -0.392 14.229 -4.619 1.00 84.56 97 HIS A O 1
ATOM 725 N N . ILE A 1 98 ? 0.041 15.780 -3.051 1.00 83.31 98 ILE A N 1
ATOM 726 C CA . ILE A 1 98 ? -0.754 16.865 -3.632 1.00 83.31 98 ILE A CA 1
ATOM 727 C C . ILE A 1 98 ? 0.205 17.986 -4.055 1.00 83.31 98 ILE A C 1
ATOM 729 O O . ILE A 1 98 ? 0.631 18.782 -3.207 1.00 83.31 98 ILE A O 1
ATOM 733 N N . PRO A 1 99 ? 0.557 18.080 -5.352 1.00 79.88 99 PRO A N 1
ATOM 734 C CA . PRO A 1 99 ? 1.438 19.129 -5.850 1.00 79.88 99 PRO A CA 1
ATOM 735 C C . PRO A 1 99 ? 0.909 20.527 -5.498 1.00 79.88 99 PRO A C 1
ATOM 737 O O . PRO A 1 99 ? -0.218 20.883 -5.833 1.00 79.88 99 PRO A O 1
ATOM 740 N N . GLY A 1 100 ? 1.730 21.329 -4.817 1.00 81.38 100 GLY A N 1
ATOM 741 C CA . GLY A 1 100 ? 1.385 22.701 -4.427 1.00 81.38 100 GLY A CA 1
ATOM 742 C C . GLY A 1 100 ? 0.602 22.844 -3.114 1.00 81.38 100 GLY A C 1
ATOM 743 O O . GLY A 1 100 ? 0.362 23.975 -2.692 1.00 81.38 100 GLY A O 1
ATOM 744 N N . ALA A 1 101 ? 0.239 21.749 -2.434 1.00 79.69 101 ALA A N 1
ATOM 745 C CA . ALA A 1 101 ? -0.263 21.824 -1.059 1.00 79.69 101 ALA A CA 1
ATOM 746 C C . ALA A 1 101 ? 0.854 22.250 -0.089 1.00 79.69 101 ALA A C 1
ATOM 748 O O . ALA A 1 101 ? 2.024 21.939 -0.306 1.00 79.69 101 ALA A O 1
ATOM 749 N N . SER A 1 102 ? 0.502 22.911 1.019 1.00 78.94 102 SER A N 1
ATOM 750 C CA . SER A 1 102 ? 1.477 23.426 1.999 1.00 78.94 102 SER A CA 1
ATOM 751 C C . SER A 1 102 ? 2.370 22.343 2.621 1.00 78.94 102 SER A C 1
ATOM 753 O O . SER A 1 102 ? 3.537 22.603 2.895 1.00 78.94 102 SER A O 1
ATOM 755 N N . SER A 1 103 ? 1.844 21.132 2.816 1.00 80.62 103 SER A N 1
ATOM 756 C CA . SER A 1 103 ? 2.572 19.937 3.275 1.00 80.62 103 SER A CA 1
ATOM 757 C C . SER A 1 103 ? 3.080 19.047 2.130 1.00 80.62 103 SER A C 1
ATOM 759 O O . SER A 1 103 ? 3.781 18.063 2.372 1.00 80.62 103 SER A O 1
ATOM 761 N N . GLY A 1 104 ? 2.656 19.317 0.891 1.00 83.44 104 GLY A N 1
ATOM 762 C CA . GLY A 1 104 ? 2.826 18.435 -0.268 1.00 83.44 104 GLY A CA 1
ATOM 763 C C . GLY A 1 104 ? 2.046 17.116 -0.195 1.00 83.44 104 GLY A C 1
ATOM 764 O O . GLY A 1 104 ? 2.042 16.373 -1.167 1.00 83.44 104 GLY A O 1
ATOM 765 N N . TRP A 1 105 ? 1.382 16.803 0.926 1.00 85.19 105 TRP A N 1
ATOM 766 C CA . TRP A 1 105 ? 0.658 15.543 1.127 1.00 85.19 105 TRP A CA 1
ATOM 767 C C . TRP A 1 105 ? -0.641 15.731 1.881 1.00 85.19 105 TRP A C 1
ATOM 769 O O . TRP A 1 105 ? -0.747 16.572 2.779 1.00 85.19 105 TRP A O 1
ATOM 779 N N . GLN A 1 106 ? -1.591 14.863 1.571 1.00 85.00 106 GLN A N 1
ATOM 780 C CA . GLN A 1 106 ? -2.871 14.762 2.244 1.00 85.00 106 GLN A CA 1
ATOM 781 C C . GLN A 1 106 ? -3.103 13.316 2.680 1.00 85.00 106 GLN A C 1
ATOM 783 O O . GLN A 1 106 ? -2.925 12.396 1.888 1.00 85.00 106 GLN A O 1
ATOM 788 N N . SER A 1 107 ? -3.503 13.125 3.937 1.00 87.00 107 SER A N 1
ATOM 789 C CA . SER A 1 107 ? -3.951 11.833 4.460 1.00 87.00 107 SER A CA 1
ATOM 790 C C . SER A 1 107 ? -5.473 11.830 4.567 1.00 87.00 107 SER A C 1
ATOM 792 O O . SER A 1 107 ? -6.062 12.807 5.038 1.00 87.00 107 SER A O 1
ATOM 794 N N . VAL A 1 108 ? -6.103 10.748 4.117 1.00 86.62 108 VAL A N 1
ATOM 795 C CA . VAL A 1 108 ? -7.552 10.535 4.168 1.00 86.62 108 VAL A CA 1
ATOM 796 C C . VAL A 1 108 ? -7.820 9.176 4.805 1.00 86.62 108 VAL A C 1
ATOM 798 O O . VAL A 1 108 ? -7.277 8.169 4.351 1.00 86.62 108 VAL A O 1
ATOM 801 N N . ASP A 1 109 ? -8.652 9.141 5.848 1.00 87.56 109 ASP A N 1
ATOM 802 C CA . ASP A 1 109 ? -9.191 7.886 6.382 1.00 87.56 109 ASP A CA 1
ATOM 803 C C . ASP A 1 109 ? -10.178 7.309 5.360 1.00 87.56 109 ASP A C 1
ATOM 805 O O . ASP A 1 109 ? -11.186 7.934 5.023 1.00 87.56 109 ASP A O 1
ATOM 809 N N . ILE A 1 110 ? -9.844 6.135 4.838 1.00 87.56 110 ILE A N 1
ATOM 810 C CA . ILE A 1 110 ? -10.654 5.377 3.883 1.00 87.56 110 ILE A CA 1
ATOM 811 C C . ILE A 1 110 ? -11.109 4.042 4.480 1.00 87.56 110 ILE A C 1
ATOM 813 O O . ILE A 1 110 ? -11.444 3.115 3.738 1.00 87.56 110 ILE A O 1
ATOM 817 N N . THR A 1 111 ? -11.092 3.912 5.809 1.00 87.38 111 THR A N 1
ATOM 818 C CA . THR A 1 111 ? -11.635 2.742 6.499 1.00 87.38 111 THR A CA 1
ATOM 819 C C . THR A 1 111 ? -13.069 2.528 6.019 1.00 87.38 111 THR A C 1
ATOM 821 O O . THR A 1 111 ? -13.882 3.452 6.100 1.00 87.38 111 THR A O 1
ATOM 824 N N . PRO A 1 112 ? -13.402 1.338 5.491 1.00 76.31 112 PRO A N 1
ATOM 825 C CA . PRO A 1 112 ? -14.758 1.062 5.058 1.00 76.31 112 PRO A CA 1
ATOM 826 C C . PRO A 1 112 ? -15.724 1.280 6.224 1.00 76.31 112 PRO A C 1
ATOM 828 O O . PRO A 1 112 ? -15.484 0.792 7.328 1.00 76.31 112 PRO A O 1
ATOM 831 N N . THR A 1 113 ? -16.833 1.961 5.935 1.00 68.81 113 THR A N 1
ATOM 832 C CA . THR A 1 113 ? -17.968 2.305 6.812 1.00 68.81 113 THR A CA 1
ATOM 833 C C . THR A 1 113 ? -17.911 3.659 7.535 1.00 68.81 113 THR A C 1
ATOM 835 O O . THR A 1 113 ? -16.897 4.112 8.055 1.00 68.81 113 THR A O 1
ATOM 838 N N . THR A 1 114 ? -19.087 4.284 7.622 1.00 57.12 114 THR A N 1
ATOM 839 C CA . THR A 1 114 ? -19.396 5.434 8.487 1.00 57.12 114 THR A CA 1
ATOM 840 C C . THR A 1 114 ? -19.683 5.019 9.937 1.00 57.12 114 THR A C 1
ATOM 842 O O . THR A 1 114 ? -20.033 5.863 10.762 1.00 57.12 114 THR A O 1
ATOM 845 N N . GLN A 1 115 ? -19.577 3.725 10.259 1.00 59.44 115 GLN A N 1
ATOM 846 C CA . GLN A 1 115 ? -19.977 3.182 11.551 1.00 59.44 115 GLN A CA 1
ATOM 847 C C . GLN A 1 115 ? -18.798 3.151 12.528 1.00 59.44 115 GLN A C 1
ATOM 849 O O . GLN A 1 115 ? -17.664 2.805 12.195 1.00 59.44 115 GLN A O 1
ATOM 854 N N . THR A 1 116 ? -19.072 3.522 13.773 1.00 67.81 116 THR A N 1
ATOM 855 C CA . THR A 1 116 ? -18.110 3.433 14.870 1.00 67.81 116 THR A CA 1
ATOM 856 C C . THR A 1 116 ? -17.827 1.965 15.209 1.00 67.81 116 THR A C 1
ATOM 858 O O . THR A 1 116 ? -18.739 1.147 15.258 1.00 67.81 116 THR A O 1
ATOM 861 N N . GLY A 1 117 ? -16.558 1.626 15.459 1.00 76.12 117 GLY A N 1
ATOM 862 C CA . GLY A 1 117 ? -16.146 0.291 15.923 1.00 76.12 117 GLY A CA 1
ATOM 863 C C . GLY A 1 117 ? -15.487 -0.612 14.877 1.00 76.12 117 GLY A C 1
ATOM 864 O O . GLY A 1 117 ? -14.890 -1.615 15.259 1.00 76.12 117 GLY A O 1
ATOM 865 N N . TYR A 1 118 ? -15.517 -0.250 13.591 1.00 81.94 118 TYR A N 1
ATOM 866 C CA . TYR A 1 118 ? -14.753 -0.964 12.565 1.00 81.94 118 TYR A CA 1
ATOM 867 C C . TYR A 1 118 ? -13.262 -0.641 12.636 1.00 81.94 118 TYR A C 1
ATOM 869 O O . TYR A 1 118 ? -12.864 0.510 12.833 1.00 81.94 118 TYR A O 1
ATOM 877 N N . ARG A 1 119 ? -12.454 -1.684 12.452 1.00 86.56 119 ARG A N 1
ATOM 878 C CA . ARG A 1 119 ? -10.992 -1.655 12.522 1.00 86.56 119 ARG A CA 1
ATOM 879 C C . ARG A 1 119 ? -10.412 -2.425 11.350 1.00 86.56 119 ARG A C 1
ATOM 881 O O . ARG A 1 119 ? -10.771 -3.586 11.152 1.00 86.56 119 ARG A O 1
ATOM 888 N N . ALA A 1 120 ? -9.546 -1.795 10.570 1.00 89.19 120 ALA A N 1
ATOM 889 C CA . ALA A 1 120 ? -8.810 -2.439 9.495 1.00 89.19 120 ALA A CA 1
ATOM 890 C C . ALA A 1 120 ? -7.734 -3.360 10.080 1.00 89.19 120 ALA A C 1
ATOM 892 O O . ALA A 1 120 ? -6.947 -2.947 10.923 1.00 89.19 120 ALA A O 1
ATOM 893 N N . VAL A 1 121 ? -7.696 -4.612 9.619 1.00 89.62 121 VAL A N 1
ATOM 894 C CA . VAL A 1 121 ? -6.733 -5.620 10.106 1.00 89.62 121 VAL A CA 1
ATOM 895 C C . VAL A 1 121 ? -5.716 -6.019 9.048 1.00 89.62 121 VAL A C 1
ATOM 897 O O . VAL A 1 121 ? -4.575 -6.352 9.360 1.00 89.62 121 VAL A O 1
ATOM 900 N N . ALA A 1 122 ? -6.123 -5.984 7.783 1.00 90.50 122 ALA A N 1
ATOM 901 C CA . ALA A 1 122 ? -5.278 -6.312 6.652 1.00 90.50 122 ALA A CA 1
ATOM 902 C C . ALA A 1 122 ? -5.807 -5.613 5.406 1.00 90.50 122 ALA A C 1
ATOM 904 O O . ALA A 1 122 ? -7.004 -5.358 5.282 1.00 90.50 122 ALA A O 1
ATOM 905 N N . PHE A 1 123 ? -4.916 -5.345 4.462 1.00 92.25 123 PHE A N 1
ATOM 906 C CA . PHE A 1 123 ? -5.300 -4.866 3.148 1.00 92.25 123 PHE A CA 1
ATOM 907 C C . PHE A 1 123 ? -4.316 -5.355 2.087 1.00 92.25 123 PHE A C 1
ATOM 909 O O . PHE A 1 123 ? -3.165 -5.708 2.376 1.00 92.25 123 PHE A O 1
ATOM 916 N N . ASP A 1 124 ? -4.773 -5.355 0.845 1.00 93.56 124 ASP A N 1
ATOM 917 C CA . ASP A 1 124 ? -3.939 -5.570 -0.322 1.00 93.56 124 ASP A CA 1
ATOM 918 C C . ASP A 1 124 ? -4.294 -4.580 -1.425 1.00 93.56 124 ASP A C 1
ATOM 920 O O . ASP A 1 124 ? -5.438 -4.139 -1.542 1.00 93.56 124 ASP A O 1
ATOM 924 N N . VAL A 1 125 ? -3.290 -4.215 -2.215 1.00 91.75 125 VAL A N 1
ATOM 925 C CA . VAL A 1 125 ? -3.420 -3.230 -3.284 1.00 91.75 125 VAL A CA 1
ATOM 926 C C . VAL A 1 125 ? -2.753 -3.777 -4.528 1.00 91.75 125 VAL A C 1
ATOM 928 O O . VAL A 1 125 ? -1.595 -4.192 -4.493 1.00 91.75 125 VAL A O 1
ATOM 931 N N . VAL A 1 126 ? -3.475 -3.720 -5.640 1.00 91.00 126 VAL A N 1
ATOM 932 C CA . VAL A 1 126 ? -2.951 -4.047 -6.963 1.00 91.00 126 VAL A CA 1
ATOM 933 C C . VAL A 1 126 ? -3.185 -2.855 -7.872 1.00 91.00 126 VAL A C 1
ATOM 935 O O . VAL A 1 126 ? -4.307 -2.365 -7.988 1.00 91.00 126 VAL A O 1
ATOM 938 N N . GLN A 1 127 ? -2.122 -2.405 -8.532 1.00 91.06 127 GLN A N 1
ATOM 939 C CA . GLN A 1 127 ? -2.211 -1.394 -9.573 1.00 91.06 127 GLN A CA 1
ATOM 940 C C . GLN A 1 127 ? -2.104 -2.046 -10.948 1.00 91.06 127 GLN A C 1
ATOM 942 O O . GLN A 1 127 ? -1.149 -2.772 -11.234 1.00 91.06 127 GLN A O 1
ATOM 947 N N . ASP A 1 128 ? -3.061 -1.739 -11.817 1.00 87.50 128 ASP A N 1
ATOM 948 C CA . ASP A 1 128 ? -2.923 -2.016 -13.238 1.00 87.50 128 ASP A CA 1
ATOM 949 C C . ASP A 1 128 ? -2.016 -0.952 -13.861 1.00 87.50 128 ASP A C 1
ATOM 951 O O . ASP A 1 128 ? -2.338 0.233 -13.917 1.00 87.50 128 ASP A O 1
ATOM 955 N N . MET A 1 129 ? -0.854 -1.376 -14.350 1.00 83.44 129 MET A N 1
ATOM 956 C CA . MET A 1 129 ? 0.135 -0.460 -14.912 1.00 83.44 129 MET A CA 1
ATOM 957 C C . MET A 1 129 ? -0.271 0.134 -16.265 1.00 83.44 129 MET A C 1
ATOM 959 O O . MET A 1 129 ? 0.320 1.151 -16.646 1.00 83.44 129 MET A O 1
ATOM 963 N N . SER A 1 130 ? -1.238 -0.473 -16.961 1.00 84.38 130 SER A N 1
ATOM 964 C CA . SER A 1 130 ? -1.741 -0.030 -18.266 1.00 84.38 130 SER A CA 1
ATOM 965 C C . SER A 1 130 ? -2.808 1.056 -18.133 1.00 84.38 130 SER A C 1
ATOM 967 O O . SER A 1 130 ? -2.707 2.093 -18.783 1.00 84.38 130 SER A O 1
ATOM 969 N N . THR A 1 131 ? -3.782 0.857 -17.243 1.00 82.31 131 THR A N 1
ATOM 970 C CA . THR A 1 131 ? -4.880 1.806 -16.992 1.00 82.31 131 THR A CA 1
ATOM 971 C C . THR A 1 131 ? -4.576 2.788 -15.863 1.00 82.31 131 THR A C 1
ATOM 973 O O . THR A 1 131 ? -5.266 3.792 -15.729 1.00 82.31 131 THR A O 1
ATOM 976 N N . LYS A 1 132 ? -3.544 2.509 -15.055 1.00 80.75 132 LYS A N 1
ATOM 977 C CA . LYS A 1 132 ? -3.216 3.183 -13.785 1.00 80.75 132 LYS A CA 1
ATOM 978 C C . LYS A 1 132 ? -4.270 3.029 -12.694 1.00 80.75 132 LYS A C 1
ATOM 980 O O . LYS A 1 132 ? -4.084 3.579 -11.613 1.00 80.75 132 LYS A O 1
ATOM 985 N N . ASN A 1 133 ? -5.301 2.221 -12.921 1.00 84.56 133 ASN A N 1
ATOM 986 C CA . ASN A 1 133 ? -6.331 1.952 -11.934 1.00 84.56 133 ASN A CA 1
ATOM 987 C C . ASN A 1 133 ? -5.775 1.201 -10.725 1.00 84.56 133 ASN A C 1
ATOM 989 O O . ASN A 1 133 ? -4.895 0.342 -10.843 1.00 84.56 133 ASN A O 1
ATOM 993 N N . VAL A 1 134 ? -6.344 1.506 -9.562 1.00 86.12 134 VAL A N 1
ATOM 994 C CA . VAL A 1 134 ? -5.995 0.868 -8.295 1.00 86.12 134 VAL A CA 1
ATOM 995 C C . VAL A 1 134 ? -7.169 0.019 -7.823 1.00 86.12 134 VAL A C 1
ATOM 997 O O . VAL A 1 134 ? -8.297 0.500 -7.705 1.00 86.12 134 VAL A O 1
ATOM 1000 N N . ASN A 1 135 ? -6.886 -1.246 -7.531 1.00 87.88 135 ASN A N 1
ATOM 1001 C CA . ASN A 1 135 ? -7.795 -2.156 -6.852 1.00 87.88 135 ASN A CA 1
ATOM 1002 C C . ASN A 1 135 ? -7.311 -2.319 -5.414 1.00 87.88 135 ASN A C 1
ATOM 1004 O O . ASN A 1 135 ? -6.130 -2.582 -5.183 1.00 87.88 135 ASN A O 1
ATOM 1008 N N . LEU A 1 136 ? -8.221 -2.166 -4.459 1.00 88.44 136 LEU A N 1
ATOM 1009 C CA . LEU A 1 136 ? -7.926 -2.254 -3.033 1.00 88.44 136 LEU A CA 1
ATOM 1010 C C . LEU A 1 136 ? -8.885 -3.261 -2.404 1.00 88.44 136 LEU A C 1
ATOM 1012 O O . LEU A 1 136 ? -10.100 -3.154 -2.562 1.00 88.44 136 LEU A O 1
ATOM 1016 N N . ALA A 1 137 ? -8.324 -4.216 -1.675 1.00 89.75 137 ALA A N 1
ATOM 1017 C CA . ALA A 1 137 ? -9.060 -5.115 -0.805 1.00 89.75 137 ALA A CA 1
ATOM 1018 C C . ALA A 1 137 ? -8.678 -4.815 0.643 1.00 89.75 137 ALA A C 1
ATOM 1020 O O . ALA A 1 137 ? -7.499 -4.654 0.948 1.00 89.75 137 ALA A O 1
ATOM 1021 N N . VAL A 1 138 ? -9.649 -4.757 1.545 1.00 88.38 138 VAL A N 1
ATOM 1022 C CA . VAL A 1 138 ? -9.415 -4.528 2.972 1.00 88.38 138 VAL A CA 1
ATOM 1023 C C . VAL A 1 138 ? -10.300 -5.446 3.797 1.00 88.38 138 VAL A C 1
ATOM 1025 O O . VAL A 1 138 ? -11.497 -5.564 3.554 1.00 88.38 138 VAL A O 1
ATOM 1028 N N . ALA A 1 139 ? -9.695 -6.099 4.780 1.00 88.94 139 ALA A N 1
ATOM 1029 C CA . ALA A 1 139 ? -10.397 -6.842 5.808 1.00 88.94 139 ALA A CA 1
ATOM 1030 C C . ALA A 1 139 ? -10.562 -5.947 7.039 1.00 88.94 139 ALA A C 1
ATOM 1032 O O . ALA A 1 139 ? -9.593 -5.345 7.514 1.00 88.94 139 ALA A O 1
ATOM 1033 N N . VAL A 1 140 ? -11.782 -5.882 7.564 1.00 87.56 140 VAL A N 1
ATOM 1034 C CA . VAL A 1 140 ? -12.115 -5.146 8.786 1.00 87.56 140 VAL A CA 1
ATOM 1035 C C . VAL A 1 140 ? -12.792 -6.056 9.805 1.00 87.56 140 VAL A C 1
ATOM 1037 O O . VAL A 1 140 ? -13.437 -7.031 9.430 1.00 87.56 140 VAL A O 1
ATOM 1040 N N . THR A 1 141 ? -12.671 -5.720 11.086 1.00 86.56 141 THR A N 1
ATOM 1041 C CA . THR A 1 141 ? -13.368 -6.372 12.205 1.00 86.56 141 THR A CA 1
ATOM 1042 C C . THR A 1 141 ? -14.143 -5.344 13.023 1.00 86.56 141 THR A C 1
ATOM 1044 O O . THR A 1 141 ? -13.718 -4.192 13.128 1.00 86.56 141 THR A O 1
ATOM 1047 N N . THR A 1 142 ? -15.248 -5.764 13.642 1.00 80.12 142 THR A N 1
ATOM 1048 C CA . THR A 1 142 ? -15.996 -4.976 14.639 1.00 80.12 142 THR A CA 1
ATOM 1049 C C . THR A 1 142 ? -15.536 -5.223 16.085 1.00 80.12 142 THR A C 1
ATOM 1051 O O . THR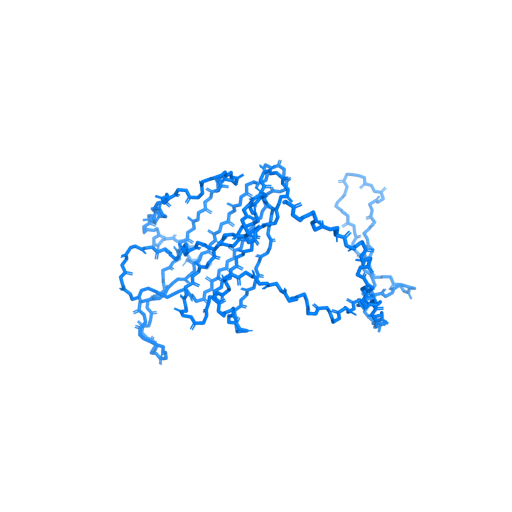 A 1 142 ? -16.051 -4.590 17.004 1.00 80.12 142 THR A O 1
ATOM 1054 N N . GLY A 1 143 ? -14.506 -6.063 16.276 1.00 65.50 143 GLY A N 1
ATOM 1055 C CA . GLY A 1 143 ? -13.605 -6.069 17.442 1.00 65.50 143 GLY A CA 1
ATOM 1056 C C . GLY A 1 143 ? -14.169 -6.557 18.753 1.00 65.50 143 GLY A C 1
ATOM 1057 O O . GLY A 1 143 ? -15.225 -7.125 18.707 1.00 65.50 143 GLY A O 1
ATOM 1058 N N . ALA A 1 144 ? -13.623 -6.389 19.963 1.00 59.53 144 ALA A N 1
ATOM 1059 C CA . ALA A 1 144 ? -12.402 -5.750 20.451 1.00 59.53 144 ALA A CA 1
ATOM 1060 C C . ALA A 1 144 ? -11.153 -6.637 20.279 1.00 59.53 144 ALA A C 1
ATOM 1062 O O . ALA A 1 144 ? -11.228 -7.799 19.909 1.00 59.53 144 ALA A O 1
ATOM 1063 N N . THR A 1 145 ? -9.956 -6.074 20.460 1.00 57.84 145 THR A N 1
ATOM 1064 C CA . THR A 1 145 ? -8.694 -6.778 20.169 1.00 57.84 145 THR A CA 1
ATOM 1065 C C . THR A 1 145 ? -8.555 -8.014 21.065 1.00 57.84 145 THR A C 1
ATOM 1067 O O . THR A 1 145 ? -8.526 -7.875 22.285 1.00 57.84 145 THR A O 1
ATOM 1070 N N . GLY A 1 146 ? -8.441 -9.209 20.474 1.00 54.75 146 GLY A N 1
ATOM 1071 C CA . GLY A 1 146 ? -8.091 -10.437 21.201 1.00 54.75 146 GLY A CA 1
ATOM 1072 C C . GLY A 1 146 ? -9.238 -11.399 21.526 1.00 54.75 146 GLY A C 1
ATOM 1073 O O . GLY A 1 146 ? -9.014 -12.351 22.273 1.00 54.75 146 GLY A O 1
ATOM 1074 N N . THR A 1 147 ? -10.438 -11.211 20.972 1.00 53.53 147 THR A N 1
ATOM 1075 C CA . THR A 1 147 ? -11.520 -12.203 21.073 1.00 53.53 147 THR A CA 1
ATOM 1076 C C . THR A 1 147 ? -11.643 -13.032 19.792 1.00 53.53 147 THR A C 1
ATOM 1078 O O . THR A 1 147 ? -11.776 -12.492 18.704 1.00 53.53 147 THR A O 1
ATOM 1081 N N . ASN A 1 148 ? -11.652 -14.367 19.904 1.00 53.66 148 ASN A N 1
ATOM 1082 C CA . ASN A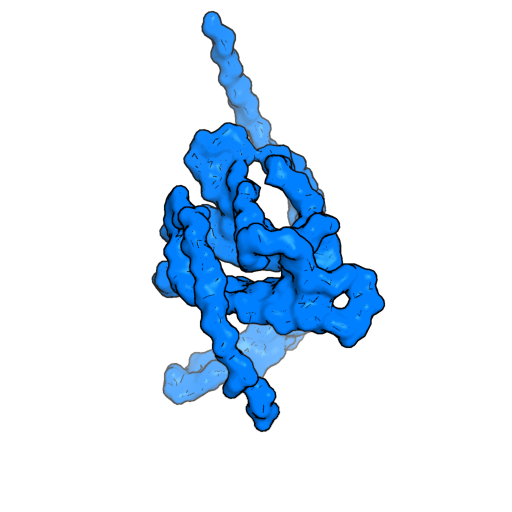 1 148 ? -11.829 -15.309 18.777 1.00 53.66 148 ASN A CA 1
ATOM 1083 C C . ASN A 1 148 ? -13.232 -15.265 18.119 1.00 53.66 148 ASN A C 1
ATOM 1085 O O . ASN A 1 148 ? -13.592 -16.164 17.364 1.00 53.66 148 ASN A O 1
ATOM 1089 N N . THR A 1 149 ? -14.043 -14.256 18.434 1.00 56.66 149 THR A N 1
ATOM 1090 C CA . THR A 1 149 ? -15.402 -14.036 17.914 1.00 56.66 149 THR A CA 1
ATOM 1091 C C . THR A 1 149 ? -15.481 -12.874 16.927 1.00 56.66 149 THR A C 1
ATOM 1093 O O . THR A 1 149 ? -16.577 -12.473 16.543 1.00 56.66 149 THR A O 1
ATOM 1096 N N . ASP A 1 150 ? -14.337 -12.324 16.529 1.00 63.72 150 ASP A N 1
ATOM 1097 C CA . ASP A 1 150 ? -14.262 -11.227 15.575 1.00 63.72 150 ASP A CA 1
ATOM 1098 C C . ASP A 1 150 ? -14.802 -11.660 14.201 1.00 63.72 150 ASP A C 1
ATOM 1100 O O . ASP A 1 150 ? -14.271 -12.562 13.549 1.00 63.72 150 ASP A O 1
ATOM 1104 N N . LEU A 1 151 ? -15.881 -11.008 13.760 1.00 67.56 151 LEU A N 1
ATOM 1105 C CA . LEU A 1 151 ? -16.393 -11.148 12.402 1.00 67.56 151 LEU A CA 1
ATOM 1106 C C . LEU A 1 151 ? -15.544 -10.290 11.470 1.00 67.56 151 LEU A C 1
ATOM 1108 O O . LEU A 1 151 ? -15.477 -9.069 11.622 1.00 67.56 151 LEU A O 1
ATOM 1112 N N . TYR A 1 152 ? -14.921 -10.937 10.488 1.00 77.44 152 TYR A N 1
ATOM 1113 C CA . TYR A 1 152 ? -14.165 -10.249 9.452 1.00 77.44 152 TYR A CA 1
ATOM 1114 C C . TYR A 1 152 ? -15.050 -9.987 8.240 1.00 77.44 152 TYR A C 1
ATOM 1116 O O . TYR A 1 152 ? -15.628 -10.909 7.669 1.00 77.44 152 TYR A O 1
ATOM 1124 N N . THR A 1 153 ? -15.115 -8.727 7.827 1.00 78.62 153 THR A N 1
ATOM 1125 C CA . THR A 1 153 ? -15.759 -8.321 6.574 1.00 78.62 153 THR A CA 1
ATOM 1126 C C . THR A 1 153 ? -14.685 -7.891 5.589 1.00 78.62 153 THR A C 1
ATOM 1128 O O . THR A 1 153 ? -13.808 -7.099 5.935 1.00 78.62 153 THR A O 1
ATOM 1131 N N . ILE A 1 154 ? -14.739 -8.414 4.364 1.00 80.56 154 ILE A N 1
ATOM 1132 C CA . ILE A 1 154 ? -13.824 -8.028 3.289 1.00 80.56 154 ILE A CA 1
ATOM 1133 C C . ILE A 1 154 ? -14.540 -7.036 2.379 1.00 80.56 154 ILE A C 1
ATOM 1135 O O . ILE A 1 154 ? -15.597 -7.335 1.830 1.00 80.56 154 ILE A O 1
ATOM 1139 N N . PHE A 1 155 ? -13.932 -5.873 2.193 1.00 76.12 155 PHE A N 1
ATOM 1140 C CA . PHE A 1 155 ? -14.357 -4.862 1.239 1.00 76.12 155 PHE A CA 1
ATOM 1141 C C . PHE A 1 155 ? -13.384 -4.856 0.069 1.00 76.12 155 PHE A C 1
ATOM 1143 O O . PHE A 1 155 ? -12.172 -4.805 0.270 1.00 76.12 155 PHE A O 1
ATOM 1150 N N . VAL A 1 156 ? -13.911 -4.883 -1.153 1.00 77.69 156 VAL A N 1
ATOM 1151 C CA . VAL A 1 156 ? -13.111 -4.774 -2.375 1.00 77.69 156 VAL A CA 1
ATOM 1152 C C . VAL A 1 156 ? -13.624 -3.595 -3.180 1.00 77.69 156 VAL A C 1
ATOM 1154 O O . VAL A 1 156 ? -14.816 -3.497 -3.463 1.00 77.69 156 VAL A O 1
ATOM 1157 N N . THR A 1 157 ? -12.717 -2.711 -3.571 1.00 77.62 157 THR A N 1
ATOM 1158 C CA . THR A 1 157 ? -12.972 -1.703 -4.594 1.00 77.62 157 THR A CA 1
ATOM 1159 C C . THR A 1 157 ? -12.169 -2.020 -5.837 1.00 77.62 157 THR A C 1
ATOM 1161 O O . THR A 1 157 ? -11.013 -2.456 -5.773 1.00 77.62 157 THR A O 1
ATOM 1164 N N . LYS A 1 158 ? -12.821 -1.803 -6.974 1.00 75.06 158 LYS A N 1
ATOM 1165 C CA . LYS A 1 158 ? -12.258 -1.981 -8.297 1.00 75.06 158 LYS A CA 1
ATOM 1166 C C . LYS A 1 158 ? -12.230 -0.637 -9.006 1.00 75.06 158 LYS A C 1
ATOM 1168 O O . LYS A 1 158 ? -13.184 0.132 -8.894 1.00 75.06 158 LYS A O 1
ATOM 1173 N N . ASP A 1 159 ? -11.170 -0.409 -9.770 1.00 72.50 159 ASP A N 1
ATOM 1174 C CA . ASP A 1 159 ? -11.051 0.733 -10.671 1.00 72.50 159 ASP A CA 1
ATOM 1175 C C . ASP A 1 159 ? -11.199 2.074 -9.941 1.00 72.50 159 ASP A C 1
ATOM 1177 O O . ASP A 1 159 ? -11.907 2.966 -10.410 1.00 72.50 159 ASP A O 1
ATOM 1181 N N . LEU A 1 160 ? -10.540 2.227 -8.781 1.00 70.50 160 LEU A N 1
ATOM 1182 C CA . LEU A 1 160 ? -10.479 3.523 -8.109 1.00 70.50 160 LEU A CA 1
ATOM 1183 C C . LEU A 1 160 ? -9.868 4.542 -9.082 1.00 70.50 160 LEU A C 1
ATOM 1185 O O . LEU A 1 160 ? -8.69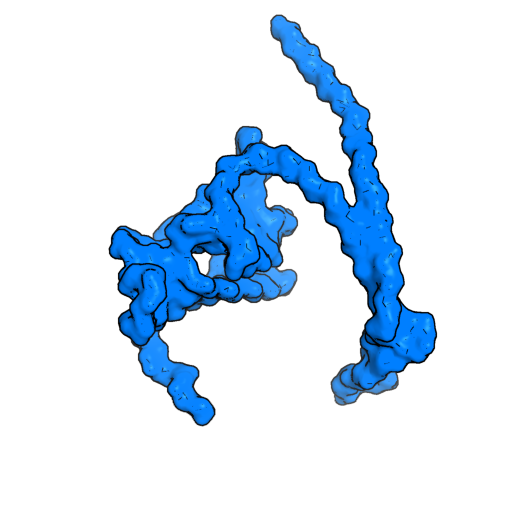8 4.383 -9.456 1.00 70.50 160 LEU A O 1
ATOM 1189 N N . PRO A 1 161 ? -10.629 5.574 -9.501 1.00 62.47 161 PRO A N 1
ATOM 1190 C CA . PRO A 1 161 ? -10.097 6.593 -10.379 1.00 62.47 161 PRO A CA 1
ATOM 1191 C C . PRO A 1 161 ? -9.090 7.401 -9.573 1.00 62.47 161 PRO A C 1
ATOM 1193 O O . PRO A 1 161 ? -9.441 8.144 -8.657 1.00 62.47 161 PRO A O 1
ATOM 1196 N N . VAL A 1 162 ? -7.820 7.239 -9.906 1.00 57.12 162 VAL A N 1
ATOM 1197 C CA . VAL A 1 162 ? -6.739 8.008 -9.306 1.00 57.12 162 VAL A CA 1
ATOM 1198 C C . VAL A 1 162 ? -6.690 9.404 -9.935 1.00 57.12 162 VAL A C 1
ATOM 1200 O O . VAL A 1 162 ? -5.948 9.660 -10.882 1.00 57.12 162 VAL A O 1
ATOM 1203 N N . GLY A 1 163 ? -7.538 10.296 -9.417 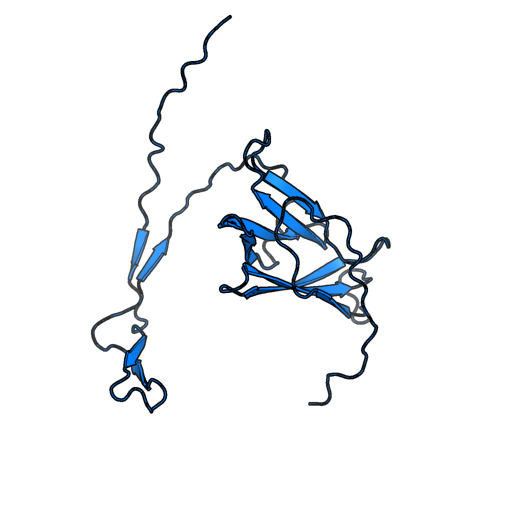1.00 54.47 163 GLY A N 1
ATOM 1204 C CA . GLY A 1 163 ? -7.593 11.729 -9.722 1.00 54.47 163 GLY A CA 1
ATOM 1205 C C . GLY A 1 163 ? -7.917 12.559 -8.472 1.00 54.47 163 GLY A C 1
ATOM 1206 O O . GLY A 1 163 ? -8.073 12.005 -7.388 1.00 54.47 163 GLY A O 1
ATOM 1207 N N . ASN A 1 164 ? -8.039 13.884 -8.630 1.00 41.56 164 ASN A N 1
ATOM 1208 C CA . ASN A 1 164 ? -8.046 14.926 -7.576 1.00 41.56 164 ASN A CA 1
ATOM 1209 C C . ASN A 1 164 ? -9.152 14.831 -6.500 1.00 41.56 164 ASN A C 1
ATOM 1211 O O . ASN A 1 164 ? -9.386 15.783 -5.753 1.00 41.56 164 ASN A O 1
ATOM 1215 N N . SER A 1 165 ? -9.917 13.749 -6.451 1.00 45.88 165 SER A N 1
ATOM 1216 C CA . SER A 1 165 ? -10.987 13.562 -5.487 1.00 45.88 165 SER A CA 1
ATOM 1217 C C . SER A 1 165 ? -11.191 12.071 -5.256 1.00 45.88 165 SER A C 1
ATOM 1219 O O . SER A 1 165 ? -11.987 11.433 -5.945 1.00 45.88 165 SER A O 1
ATOM 1221 N N . PHE A 1 166 ? -10.575 11.533 -4.202 1.00 48.03 166 PHE A N 1
ATOM 1222 C CA . PHE A 1 166 ? -11.218 10.462 -3.441 1.00 48.03 166 PHE A CA 1
ATOM 1223 C C . PHE A 1 166 ? -12.425 11.088 -2.734 1.00 48.03 166 PHE A C 1
ATOM 1225 O O . PHE A 1 166 ? -12.439 11.295 -1.524 1.00 48.03 166 PHE A O 1
ATOM 1232 N N . GLY A 1 167 ? -13.429 11.490 -3.521 1.00 37.28 167 GLY A N 1
ATOM 1233 C CA . GLY A 1 167 ? -14.753 11.728 -2.982 1.00 37.28 167 GLY A CA 1
ATOM 1234 C C . GLY A 1 167 ? -15.168 10.442 -2.290 1.00 37.28 167 GLY A C 1
ATOM 1235 O O . GLY A 1 167 ? -14.814 9.362 -2.766 1.00 37.28 167 GLY A O 1
ATOM 1236 N N . THR A 1 168 ? -15.867 10.571 -1.169 1.00 38.06 168 THR A N 1
ATOM 1237 C CA . THR A 1 168 ? -16.531 9.513 -0.405 1.00 38.06 168 THR A CA 1
ATOM 1238 C C . THR A 1 168 ? -17.478 8.709 -1.301 1.00 38.06 168 THR A C 1
ATOM 1240 O O . THR A 1 168 ? -18.697 8.762 -1.187 1.00 38.06 168 THR A O 1
ATOM 1243 N N . ARG A 1 169 ? -16.927 7.957 -2.252 1.00 39.03 169 ARG A N 1
ATOM 1244 C CA . ARG A 1 169 ? -17.588 6.828 -2.866 1.00 39.03 169 ARG A CA 1
ATOM 1245 C C . ARG A 1 169 ? -17.548 5.775 -1.790 1.00 39.03 169 ARG A C 1
ATOM 1247 O O . ARG A 1 169 ? -16.531 5.130 -1.561 1.00 39.03 169 ARG A O 1
ATOM 1254 N N . GLU A 1 170 ? -18.657 5.731 -1.070 1.00 38.03 170 GLU A N 1
ATOM 1255 C CA . GLU A 1 170 ? -19.051 4.616 -0.239 1.00 38.03 170 GLU A CA 1
ATOM 1256 C C . GLU A 1 170 ? -18.605 3.327 -0.934 1.00 38.03 170 GLU A C 1
ATOM 1258 O O . GLU A 1 170 ? -18.978 3.050 -2.077 1.00 38.03 170 GLU A O 1
ATOM 1263 N N . LEU A 1 171 ? -17.715 2.594 -0.269 1.00 41.25 171 LEU A N 1
ATOM 1264 C CA . LEU A 1 171 ? -17.433 1.206 -0.585 1.00 41.25 171 LEU A CA 1
ATOM 1265 C C . LEU A 1 171 ? -18.750 0.454 -0.383 1.00 41.25 171 LEU A C 1
ATOM 1267 O O . LEU A 1 171 ? -19.033 -0.027 0.712 1.00 41.25 171 LEU A O 1
ATOM 1271 N N . VAL A 1 172 ? -19.591 0.419 -1.418 1.00 37.84 172 VAL A N 1
ATOM 1272 C CA . VAL A 1 172 ? -20.822 -0.369 -1.413 1.00 37.84 172 VAL A CA 1
ATOM 1273 C C . VAL A 1 172 ? -20.396 -1.828 -1.498 1.00 37.84 172 VAL A C 1
ATOM 1275 O O . VAL A 1 172 ? -20.156 -2.373 -2.574 1.00 37.84 172 VAL A O 1
ATOM 1278 N N . CYS A 1 173 ? -20.234 -2.440 -0.331 1.00 43.47 173 CYS A N 1
ATOM 1279 C CA . CYS A 1 173 ? -20.113 -3.878 -0.192 1.00 43.47 173 CYS A CA 1
ATOM 1280 C C . CYS A 1 173 ? -21.476 -4.490 -0.519 1.00 43.47 173 CYS A C 1
ATOM 1282 O O . CYS A 1 173 ? -22.459 -4.233 0.173 1.00 43.47 173 CYS A O 1
ATOM 1284 N N . GLY A 1 174 ? -21.543 -5.296 -1.576 1.00 36.00 174 GLY A N 1
ATOM 1285 C CA . GLY A 1 174 ? -22.524 -6.368 -1.592 1.00 36.00 174 GLY A CA 1
ATOM 1286 C C . GLY A 1 174 ? -22.013 -7.452 -0.652 1.00 36.00 174 GLY A C 1
ATOM 1287 O O . GLY A 1 174 ? -20.900 -7.936 -0.851 1.00 36.00 174 GLY A O 1
ATOM 1288 N N . GLU A 1 175 ? -22.798 -7.841 0.352 1.00 37.47 175 GLU A N 1
ATOM 1289 C CA . GLU A 1 175 ? -22.591 -9.122 1.029 1.00 37.47 175 GLU A CA 1
ATOM 1290 C C . GLU A 1 175 ? -22.657 -10.220 -0.041 1.00 37.47 175 GLU A C 1
ATOM 1292 O O . GLU A 1 175 ? -23.734 -10.620 -0.478 1.00 37.47 175 GLU A O 1
ATOM 1297 N N . GLN A 1 176 ? -21.506 -10.676 -0.534 1.00 38.69 176 GLN A N 1
ATOM 1298 C CA . GLN A 1 176 ? -21.443 -11.819 -1.435 1.00 38.69 176 GLN A CA 1
ATOM 1299 C C . GLN A 1 176 ? -20.802 -12.980 -0.682 1.00 38.69 176 GLN A C 1
ATOM 1301 O O . GLN A 1 176 ? -19.603 -13.233 -0.754 1.00 38.69 176 GLN A O 1
ATOM 1306 N N . SER A 1 177 ? -21.647 -13.668 0.083 1.00 33.34 177 SER A N 1
ATOM 1307 C CA . SER A 1 177 ? -21.316 -14.750 1.018 1.00 33.34 177 SER A CA 1
ATOM 1308 C C . SER A 1 177 ? -20.858 -16.073 0.378 1.00 33.34 177 SER A C 1
ATOM 1310 O O . SER A 1 177 ? -20.729 -17.059 1.093 1.00 33.34 177 SER A O 1
ATOM 1312 N N . ASP A 1 178 ? -20.592 -16.133 -0.933 1.00 30.02 178 ASP A N 1
ATOM 1313 C CA . ASP A 1 178 ? -20.574 -17.409 -1.676 1.00 30.02 178 ASP A CA 1
ATOM 1314 C C . ASP A 1 178 ? -19.314 -17.694 -2.523 1.00 30.02 178 ASP A C 1
ATOM 1316 O O . ASP A 1 178 ? -19.393 -18.408 -3.519 1.00 30.02 178 ASP A O 1
ATOM 1320 N N . TRP A 1 179 ? -18.124 -17.210 -2.140 1.00 32.34 179 TRP A N 1
ATOM 1321 C CA . TRP A 1 179 ? -16.904 -17.429 -2.952 1.00 32.34 179 TRP A CA 1
ATOM 1322 C C . TRP A 1 179 ? -15.737 -18.178 -2.294 1.00 32.34 179 TRP A C 1
ATOM 1324 O O . TRP A 1 179 ? -14.649 -18.216 -2.860 1.00 32.34 179 TRP A O 1
ATOM 1334 N N . PHE A 1 180 ? -15.955 -18.882 -1.179 1.00 26.45 180 PHE A N 1
ATOM 1335 C CA . PHE A 1 180 ? -14.975 -19.862 -0.685 1.00 26.45 180 PHE A CA 1
ATOM 1336 C C . PHE A 1 180 ? -15.628 -21.216 -0.389 1.00 26.45 180 PHE A C 1
ATOM 1338 O O . PHE A 1 180 ? -15.971 -21.540 0.746 1.00 26.45 180 PHE A O 1
ATOM 1345 N N . LYS A 1 181 ? -15.763 -22.041 -1.429 1.00 25.58 181 LYS A N 1
ATOM 1346 C CA . LYS A 1 181 ? -15.670 -23.500 -1.291 1.00 25.58 181 LYS A CA 1
ATOM 1347 C C . LYS A 1 181 ? -14.392 -23.915 -2.018 1.00 25.58 181 LYS A C 1
ATOM 1349 O O . LYS A 1 181 ? -14.234 -23.550 -3.178 1.00 25.58 181 LYS A O 1
ATOM 1354 N N . PHE A 1 182 ? -13.492 -24.545 -1.259 1.00 36.91 182 PHE A N 1
ATOM 1355 C CA . PHE A 1 182 ? -12.135 -24.948 -1.646 1.00 36.91 182 PHE A CA 1
ATOM 1356 C C . PHE A 1 182 ? -12.064 -25.672 -2.991 1.00 36.91 182 PHE A C 1
ATOM 1358 O O . PHE A 1 182 ? -12.967 -26.501 -3.252 1.00 36.91 182 PHE A O 1
#

Sequence (182 aa):
MSSVTANSETANLTPPITIPTSIPFTLWTTTDPSQPPTRSLSTTKTITANVCSEFTQYIAPATPVSAQHKLAIVQDGGGNPIVFSIGSDDRLYCIQHIPGASSGWQSVDITPTTQTGYRAVAFDVVQDMSTKNVNLAVAVTTGATGTNTDLYTIFVTKDLPVGNSFGTRELVCGEQSDWFKF

Organism: NCBI:txid2862362

pLDDT: mean 73.58, std 19.13, range [25.58, 94.31]

Secondary structure (DSSP, 8-state):
------------PPPPEEEEEEEEEEEEE-S-TTSPPEEEEEEEEEEEEEE--------S--PPBPTTS-EEEEE-TTS-EEEEEEBTTS-EEEEEE-TT-TTSEEEEE--S-SSTT-EEEEEEEEE-TTT--EEEEEEEE---TT-TTPPEEEEEEEEE--SS------------------

Foldseek 3Di:
DDDDDDDPPPPPFDFWDKDWDPAFDWDWDDPDPVDDTDIDGDPPDGDIDTDGPDPPVQPDPDQAFPPPADKDWAAFPVRWIWIWGQHPVQFIWIKTQDPPPPSSIDIDGPRADPDPQKGWDYKDWDADPVLRFIKIKTWIWSDDPPDPPTDIDIQIDTRDRRDDDPDPPRSPDDPPVPPDDD